Protein AF-A0A7V6KVE5-F1 (afdb_monomer_lite)

pLDDT: mean 95.58, std 6.05, range [54.59, 98.56]

Sequence (122 aa):
MKAKNERIEEFLKGLNIENLYVMDYVNIDDIDFSDAYQSIYEMIDDNGGFNVEIIYYRNAIDYLSKNDPSLHESLQLAADFGFNLTDLSSEVLASLLASENCRNDFSALQTDIEEFFNELCR

Radius of gyration: 16.93 Å; chains: 1; bounding box: 42×30×46 Å

Foldseek 3Di:
DDDLLVLVVVVQCPQDFPQARLVVQDDPVQADLVQRLVSSLCSCVVVPRLQAFDDDQVRLQVQCVVQPVPLPVLVVQCVVVPHDPVRDDSRSSSRSVSSVSRSVSSVVCSVVRNVVSVVSVD

Sec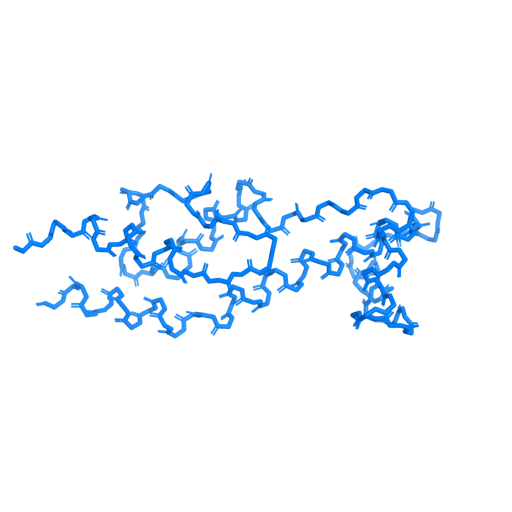ondary structure (DSSP, 8-state):
---HHHHHHHHHHH--BTTB-GGGT--GGG--TTSHHHHHHHHHHHTTTT-----SHHHHHHHHHHH-TT-HHHHHHHHHTT--GGG--HHHHHHHHHHHHHHHHHHTTHHHHHHHHHHHT-

Structure (mmCIF, N/CA/C/O backbone):
data_AF-A0A7V6KVE5-F1
#
_entry.id   AF-A0A7V6KVE5-F1
#
loop_
_atom_site.group_PDB
_atom_site.id
_atom_site.type_symbol
_atom_site.label_atom_id
_atom_site.label_alt_id
_atom_site.lab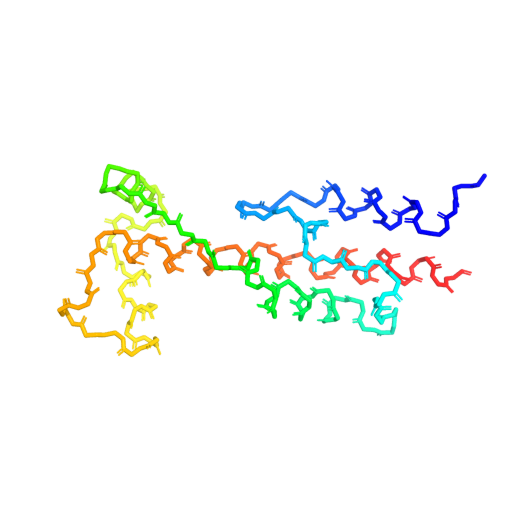el_comp_id
_atom_site.label_asym_id
_atom_site.label_entity_id
_atom_site.label_seq_id
_atom_site.pdbx_PDB_ins_code
_atom_site.Cartn_x
_atom_site.Cartn_y
_atom_site.Cartn_z
_atom_site.occupancy
_atom_site.B_iso_or_equiv
_atom_site.auth_seq_id
_atom_site.auth_comp_id
_atom_site.auth_asym_id
_atom_site.auth_atom_id
_atom_site.pdbx_PDB_model_num
ATOM 1 N N . MET A 1 1 ? -20.594 15.931 20.659 1.00 54.59 1 MET A N 1
ATOM 2 C CA . MET A 1 1 ? -19.889 14.636 20.574 1.00 54.59 1 MET A CA 1
ATOM 3 C C . MET A 1 1 ? -19.981 14.218 19.123 1.00 54.59 1 MET A C 1
ATOM 5 O O . MET A 1 1 ? -21.102 14.205 18.631 1.00 54.59 1 MET A O 1
ATOM 9 N N . LYS A 1 2 ? -18.856 14.009 18.433 1.00 61.94 2 LYS A N 1
ATOM 10 C CA . LYS A 1 2 ? -18.893 13.470 17.065 1.00 61.94 2 LYS A CA 1
ATOM 11 C C . LYS A 1 2 ? -19.445 12.048 17.105 1.00 61.94 2 LYS A C 1
ATOM 13 O O . LYS A 1 2 ? -19.225 11.350 18.102 1.00 61.94 2 LYS A O 1
ATOM 18 N N . ALA A 1 3 ? -20.183 11.644 16.077 1.00 84.75 3 ALA A N 1
ATOM 19 C CA . ALA A 1 3 ? -20.630 10.260 15.959 1.00 84.75 3 ALA A CA 1
ATOM 20 C C . ALA A 1 3 ? -19.406 9.328 15.875 1.00 84.75 3 ALA A C 1
ATOM 22 O O . ALA A 1 3 ? -18.331 9.740 15.440 1.00 84.75 3 ALA A O 1
ATOM 23 N N . LYS A 1 4 ? -19.549 8.070 16.308 1.00 87.88 4 LYS A N 1
ATOM 24 C CA . LYS A 1 4 ? -18.453 7.083 16.287 1.00 87.88 4 LYS A CA 1
ATOM 25 C C . LYS A 1 4 ? -17.826 6.983 14.887 1.00 87.88 4 LYS A C 1
ATOM 27 O O . LYS A 1 4 ? -16.610 7.081 14.764 1.00 87.88 4 LYS A O 1
ATOM 32 N N . ASN A 1 5 ? -18.668 6.927 13.854 1.00 90.81 5 ASN A N 1
ATOM 33 C CA . ASN A 1 5 ? -18.245 6.858 12.454 1.00 90.81 5 ASN A CA 1
ATOM 34 C C . ASN A 1 5 ? -17.507 8.124 11.992 1.00 90.81 5 ASN A C 1
ATOM 36 O O . ASN A 1 5 ? -16.502 8.002 11.310 1.00 90.81 5 ASN A O 1
ATOM 40 N N . GLU A 1 6 ? -17.917 9.322 12.430 1.00 93.31 6 GLU A N 1
ATOM 41 C CA . GLU A 1 6 ? -17.204 10.573 12.103 1.00 93.31 6 GLU A CA 1
ATOM 42 C C . GLU A 1 6 ? -15.775 10.574 12.666 1.00 93.31 6 GLU A C 1
ATOM 44 O O . GLU A 1 6 ? -14.852 11.071 12.030 1.00 93.31 6 GLU A O 1
ATOM 49 N N . ARG A 1 7 ? -15.568 10.002 13.862 1.00 94.88 7 ARG A N 1
ATOM 50 C CA . ARG A 1 7 ? -14.225 9.881 14.452 1.00 94.88 7 ARG A CA 1
ATOM 51 C C . ARG A 1 7 ? -13.354 8.892 13.681 1.00 94.88 7 ARG A C 1
ATOM 53 O O . ARG A 1 7 ? -12.172 9.164 13.504 1.00 94.88 7 ARG A O 1
ATOM 60 N N . ILE A 1 8 ? -13.926 7.762 13.261 1.00 95.94 8 ILE A N 1
ATOM 61 C CA . ILE A 1 8 ? -13.217 6.750 12.462 1.00 95.94 8 ILE A CA 1
ATOM 62 C C . ILE A 1 8 ? -12.828 7.346 11.113 1.00 95.94 8 ILE A C 1
ATOM 64 O O . ILE A 1 8 ? -11.674 7.256 10.717 1.00 95.94 8 ILE A O 1
ATOM 68 N N . GLU A 1 9 ? -13.764 8.018 10.447 1.00 95.69 9 GLU A N 1
ATOM 69 C CA . GLU A 1 9 ? -13.519 8.674 9.166 1.00 95.69 9 GLU A CA 1
ATOM 70 C C . GLU A 1 9 ? -12.380 9.698 9.266 1.00 95.69 9 GLU A C 1
ATOM 72 O O . GLU A 1 9 ? -11.480 9.710 8.432 1.00 95.69 9 GLU A O 1
ATOM 77 N N . GLU A 1 10 ? -12.375 10.539 10.303 1.00 96.12 10 GLU A N 1
ATOM 78 C CA . GLU A 1 10 ? -11.294 11.505 10.525 1.00 96.12 10 GLU A CA 1
ATOM 79 C C . GLU A 1 10 ? -9.943 10.842 10.794 1.00 96.12 10 GLU A C 1
ATOM 81 O O . GLU A 1 10 ? -8.928 11.318 10.287 1.00 96.12 10 GLU A O 1
ATOM 86 N N . PHE A 1 11 ? -9.931 9.753 11.564 1.00 96.94 11 PHE A N 1
ATOM 87 C CA . PHE A 1 11 ? -8.720 8.991 11.847 1.00 96.94 11 PHE A CA 1
ATOM 88 C C . PHE A 1 11 ? -8.146 8.362 10.572 1.00 96.94 11 PHE A C 1
ATOM 90 O O . PHE A 1 11 ? -6.992 8.620 10.240 1.00 96.94 11 PHE A O 1
ATOM 97 N N . LEU A 1 12 ? -8.963 7.627 9.808 1.00 96.88 12 LEU A N 1
ATOM 98 C CA . LEU A 1 12 ? -8.526 6.952 8.582 1.00 96.88 12 LEU A CA 1
ATOM 99 C C . LEU A 1 12 ? -8.073 7.943 7.501 1.00 96.88 12 LEU A C 1
ATOM 101 O O . LEU A 1 12 ? -7.083 7.696 6.820 1.00 96.88 12 LEU A O 1
ATOM 105 N N . LYS A 1 13 ? -8.733 9.104 7.378 1.00 96.31 13 LYS A N 1
ATOM 106 C CA . LYS A 1 13 ? -8.280 10.194 6.490 1.00 96.31 13 LYS A CA 1
ATOM 107 C C . LYS A 1 13 ? -6.955 10.820 6.920 1.00 96.31 13 LYS A C 1
ATOM 109 O O . LYS A 1 13 ? -6.300 11.455 6.096 1.00 96.31 13 LYS A O 1
ATOM 114 N N . GLY A 1 14 ? -6.615 10.720 8.202 1.00 96.19 14 GLY A N 1
ATOM 115 C CA . GLY A 1 14 ? -5.381 11.248 8.772 1.00 96.19 14 GLY A CA 1
ATOM 116 C C . GLY A 1 14 ? -4.170 10.335 8.584 1.00 96.19 14 GLY A C 1
ATOM 117 O O . GLY A 1 14 ? -3.049 10.799 8.789 1.00 96.19 14 GLY A O 1
ATOM 118 N N . LEU A 1 15 ? -4.372 9.072 8.191 1.00 95.81 15 LEU A N 1
ATOM 119 C CA . LEU A 1 15 ? -3.281 8.139 7.921 1.00 95.81 15 LEU A CA 1
ATOM 120 C C . LEU A 1 15 ? -2.549 8.572 6.646 1.00 95.81 15 LEU A C 1
ATOM 122 O O . LEU A 1 15 ? -3.139 8.652 5.569 1.00 95.81 15 LEU A O 1
ATOM 126 N N . ASN A 1 16 ? -1.262 8.888 6.782 1.00 93.69 16 ASN A N 1
ATOM 127 C CA . ASN A 1 16 ? -0.428 9.362 5.684 1.00 93.69 16 ASN A CA 1
ATOM 128 C C . ASN A 1 16 ? 0.483 8.235 5.200 1.00 93.69 16 ASN A C 1
ATOM 130 O O . ASN A 1 16 ? 1.533 7.999 5.794 1.00 93.69 16 ASN A O 1
ATOM 134 N N . ILE A 1 17 ? 0.062 7.564 4.132 1.00 95.81 17 ILE A N 1
ATOM 135 C CA . ILE A 1 17 ? 0.748 6.412 3.545 1.00 95.81 17 ILE A CA 1
ATOM 136 C C . ILE A 1 17 ? 1.046 6.745 2.088 1.00 95.81 17 ILE A C 1
ATOM 138 O O . ILE A 1 17 ? 0.185 7.269 1.373 1.00 95.81 17 ILE A O 1
ATOM 142 N N . GLU A 1 18 ? 2.270 6.480 1.638 1.00 94.06 18 GLU A N 1
ATOM 143 C CA . GLU A 1 18 ? 2.625 6.763 0.254 1.00 94.06 18 GLU A CA 1
ATOM 144 C C . GLU A 1 18 ? 1.795 5.884 -0.695 1.00 94.06 18 GLU A C 1
ATOM 146 O O . GLU A 1 18 ? 1.702 4.674 -0.521 1.00 94.06 18 GLU A O 1
ATOM 151 N N . ASN A 1 19 ? 1.203 6.494 -1.726 1.00 94.19 19 ASN A N 1
ATOM 152 C CA . ASN A 1 19 ? 0.397 5.815 -2.751 1.00 94.19 19 ASN A CA 1
ATOM 153 C C . ASN A 1 19 ? -0.908 5.156 -2.261 1.00 94.19 19 ASN A C 1
ATOM 155 O O . ASN A 1 19 ? -1.528 4.425 -3.031 1.00 94.19 19 ASN A O 1
ATOM 159 N N . LEU A 1 20 ? -1.376 5.458 -1.044 1.00 96.94 20 LEU A N 1
ATOM 160 C CA . LEU A 1 20 ? -2.622 4.907 -0.510 1.00 96.94 20 LEU A CA 1
ATOM 161 C C . LEU A 1 20 ? -3.489 5.977 0.154 1.00 96.94 20 LEU A C 1
ATOM 163 O O . LEU A 1 20 ? -3.070 6.662 1.085 1.00 96.94 20 LEU A O 1
ATOM 167 N N . TYR A 1 21 ? -4.746 6.059 -0.280 1.00 96.50 21 TYR A N 1
ATOM 168 C CA . TYR A 1 21 ? -5.795 6.773 0.440 1.00 96.50 21 TYR A CA 1
ATOM 169 C C . TYR A 1 21 ? -6.789 5.760 1.007 1.00 96.50 21 TYR A C 1
ATOM 171 O O . TYR A 1 21 ? -7.637 5.236 0.293 1.00 96.50 21 TYR A O 1
ATOM 179 N N . VAL A 1 22 ? -6.670 5.467 2.304 1.00 96.31 22 VAL A N 1
ATOM 180 C CA . VAL A 1 22 ? -7.383 4.363 2.981 1.00 96.31 22 VAL A CA 1
ATOM 181 C C . VAL A 1 22 ? -8.900 4.405 2.759 1.00 96.31 22 VAL A C 1
ATOM 183 O O . VAL A 1 22 ? -9.527 3.373 2.537 1.00 96.31 22 VAL A O 1
ATOM 186 N N . MET A 1 23 ? -9.494 5.601 2.756 1.00 96.00 23 MET A N 1
ATOM 187 C CA . MET A 1 23 ? -10.941 5.775 2.581 1.00 96.00 23 MET A CA 1
ATOM 188 C C . MET A 1 23 ? -11.466 5.376 1.195 1.00 96.00 23 MET A C 1
ATOM 190 O O . MET A 1 23 ? -12.672 5.191 1.063 1.00 96.00 23 MET A O 1
ATOM 194 N N . ASP A 1 24 ? -10.605 5.234 0.182 1.00 96.81 24 ASP A N 1
ATOM 195 C CA . ASP A 1 24 ? -11.028 4.738 -1.135 1.00 96.81 24 ASP A CA 1
ATOM 196 C C . ASP A 1 24 ? -11.299 3.223 -1.127 1.00 96.81 24 ASP A C 1
ATOM 198 O O . ASP A 1 24 ? -11.981 2.723 -2.021 1.00 96.81 24 ASP A O 1
ATOM 202 N N . TYR A 1 25 ? -10.803 2.500 -0.115 1.00 97.19 25 TYR A N 1
ATOM 203 C CA . TYR A 1 25 ? -10.826 1.033 -0.063 1.00 97.19 25 TYR A CA 1
ATOM 204 C C . TYR A 1 25 ? -11.567 0.459 1.150 1.00 97.19 25 TYR A C 1
ATOM 206 O O . TYR A 1 25 ? -11.840 -0.738 1.190 1.00 97.19 25 TYR A O 1
ATOM 214 N N . VAL A 1 26 ? -11.901 1.289 2.140 1.00 96.81 26 VAL A N 1
ATOM 215 C CA . VAL A 1 26 ? -12.457 0.841 3.425 1.00 96.81 26 VAL A CA 1
ATOM 216 C C . VAL A 1 26 ? -13.891 1.318 3.596 1.00 96.81 26 VAL A C 1
ATOM 218 O O . VAL A 1 26 ? -14.173 2.518 3.560 1.00 96.81 26 VAL A O 1
ATOM 221 N N . ASN A 1 27 ? -14.795 0.378 3.879 1.00 95.62 27 ASN A N 1
ATOM 222 C CA . ASN A 1 27 ? -16.134 0.689 4.364 1.00 95.62 27 ASN A CA 1
ATOM 223 C C . ASN A 1 27 ? -16.160 0.636 5.897 1.00 95.62 27 ASN A C 1
ATOM 225 O O . ASN A 1 27 ? -15.990 -0.423 6.494 1.00 95.62 27 ASN A O 1
ATOM 229 N N . ILE A 1 28 ? -16.417 1.778 6.538 1.00 94.88 28 ILE A N 1
ATOM 230 C CA . ILE A 1 28 ? -16.419 1.906 8.004 1.00 94.88 28 ILE A CA 1
ATOM 231 C C . ILE A 1 28 ? -17.427 0.958 8.666 1.00 94.88 28 ILE A C 1
ATOM 233 O O . ILE A 1 28 ? -17.165 0.457 9.759 1.00 94.88 28 ILE A O 1
ATOM 237 N N . ASP A 1 29 ? -18.568 0.716 8.017 1.00 93.88 29 ASP A N 1
ATOM 238 C CA . ASP A 1 29 ? -19.628 -0.124 8.577 1.00 93.88 29 ASP A CA 1
ATOM 239 C C . ASP A 1 29 ? -19.247 -1.617 8.614 1.00 93.88 29 ASP A C 1
ATOM 241 O O . ASP A 1 29 ? -19.837 -2.369 9.390 1.00 93.88 29 ASP A O 1
ATOM 245 N N . ASP A 1 30 ? -18.240 -2.025 7.833 1.00 95.31 30 ASP A N 1
ATOM 246 C CA . ASP A 1 30 ? -17.783 -3.414 7.723 1.00 95.31 30 ASP A CA 1
ATOM 247 C C . ASP A 1 30 ? -16.551 -3.714 8.603 1.00 95.31 30 ASP A C 1
ATOM 249 O O . ASP A 1 30 ? -16.088 -4.853 8.641 1.00 95.31 30 ASP A O 1
ATOM 253 N N . ILE A 1 31 ? -16.001 -2.720 9.315 1.00 95.75 31 ILE A N 1
ATOM 254 C CA . ILE A 1 31 ? -14.799 -2.899 10.149 1.00 95.75 31 ILE A CA 1
ATOM 255 C C . ILE A 1 31 ? -15.119 -3.808 11.341 1.00 95.75 31 ILE A C 1
ATOM 257 O O . ILE A 1 31 ? -16.057 -3.544 12.098 1.00 95.75 31 ILE A O 1
ATOM 261 N N . ASP A 1 32 ? -14.296 -4.836 11.567 1.00 95.38 32 ASP A N 1
ATOM 262 C CA . ASP A 1 32 ? -14.357 -5.643 12.786 1.00 95.38 32 ASP A CA 1
ATOM 263 C C . ASP A 1 32 ? -13.586 -4.936 13.903 1.00 95.38 32 ASP A C 1
ATOM 265 O O . ASP A 1 32 ? -12.365 -4.901 13.923 1.00 95.38 32 ASP A O 1
ATOM 269 N N . PHE A 1 33 ? -14.297 -4.387 14.884 1.00 92.75 33 PHE A N 1
ATOM 270 C CA . PHE A 1 33 ? -13.686 -3.624 15.977 1.00 92.75 33 PHE A CA 1
ATOM 271 C C . PHE A 1 33 ? -12.860 -4.498 16.929 1.00 92.75 33 PHE A C 1
ATOM 273 O O . PHE A 1 33 ? -12.075 -3.955 17.706 1.00 92.75 33 PHE A O 1
ATOM 280 N N . SER A 1 34 ? -13.059 -5.820 16.915 1.00 92.00 34 SER A N 1
ATOM 281 C CA . SER A 1 34 ? -12.258 -6.753 17.710 1.00 92.00 34 SER A CA 1
ATOM 282 C C . SER A 1 34 ? -10.909 -7.077 17.068 1.00 92.00 34 SER A C 1
ATOM 284 O O . SER A 1 34 ? -9.989 -7.461 17.787 1.00 92.00 34 SER A O 1
ATOM 286 N N . ASP A 1 35 ? -10.789 -6.851 15.757 1.00 95.44 35 ASP A N 1
ATOM 287 C CA . ASP A 1 35 ? -9.569 -7.019 14.969 1.00 95.44 35 ASP A CA 1
ATOM 288 C C . ASP A 1 35 ? -9.483 -5.929 13.881 1.00 95.44 35 ASP A C 1
ATOM 290 O O . ASP A 1 35 ? -9.525 -6.166 12.668 1.00 95.44 35 ASP A O 1
ATOM 294 N N . ALA A 1 36 ? -9.473 -4.672 14.339 1.00 96.25 36 ALA A N 1
ATOM 295 C CA . ALA A 1 36 ? -9.656 -3.516 13.462 1.00 96.25 36 ALA A CA 1
ATOM 296 C C . ALA A 1 36 ? -8.519 -3.377 12.450 1.00 96.25 36 ALA A C 1
ATOM 298 O O . ALA A 1 36 ? -8.766 -3.076 11.286 1.00 96.25 36 ALA A O 1
ATOM 299 N N . TYR A 1 37 ? -7.281 -3.625 12.878 1.00 98.00 37 TYR A N 1
ATOM 300 C CA . TYR A 1 37 ? -6.132 -3.584 11.983 1.00 98.00 37 TYR A CA 1
ATOM 301 C C . TYR A 1 37 ? -6.272 -4.605 10.852 1.00 98.00 37 TYR A C 1
ATOM 303 O O . TYR A 1 37 ? -6.200 -4.224 9.683 1.00 98.00 37 TYR A O 1
ATOM 311 N N . GLN A 1 38 ? -6.522 -5.874 11.188 1.00 98.31 38 GLN A N 1
ATOM 312 C CA . GLN A 1 38 ? -6.584 -6.939 10.193 1.00 98.31 38 GLN A CA 1
ATOM 313 C C . GLN A 1 38 ? -7.771 -6.753 9.244 1.00 98.31 38 GLN A C 1
ATOM 315 O O . GLN A 1 38 ? -7.605 -6.872 8.034 1.00 98.31 38 GLN A O 1
ATOM 320 N N . SER A 1 39 ? -8.946 -6.379 9.761 1.00 97.88 39 SER A N 1
ATOM 321 C CA . SER A 1 39 ? -10.118 -6.133 8.908 1.00 97.88 39 SER A CA 1
ATOM 322 C C . SER A 1 39 ? -9.908 -4.969 7.934 1.00 97.88 39 SER A C 1
ATOM 324 O O . SER A 1 39 ? -10.300 -5.065 6.773 1.00 97.88 39 SER A O 1
ATOM 326 N N . ILE A 1 40 ? -9.247 -3.887 8.358 1.00 98.19 40 ILE A N 1
ATOM 327 C CA . ILE A 1 40 ? -8.895 -2.771 7.469 1.00 98.19 40 ILE A CA 1
ATOM 328 C C . ILE A 1 40 ? -7.842 -3.207 6.440 1.00 98.19 40 ILE A C 1
ATOM 330 O O . ILE A 1 40 ? -7.978 -2.874 5.263 1.00 98.19 40 ILE A O 1
ATOM 334 N N . TYR A 1 41 ? -6.815 -3.951 6.865 1.00 98.50 41 TYR A N 1
ATOM 335 C CA . TYR A 1 41 ? -5.778 -4.477 5.973 1.00 98.50 41 TYR A CA 1
ATOM 336 C C . TYR A 1 41 ? -6.393 -5.317 4.849 1.00 98.50 41 TYR A C 1
ATOM 338 O O . TYR A 1 41 ? -6.116 -5.074 3.677 1.00 98.50 41 TYR A O 1
ATOM 346 N N . GLU A 1 42 ? -7.263 -6.265 5.205 1.00 98.44 42 GLU A N 1
ATOM 347 C CA . GLU A 1 42 ? -7.941 -7.154 4.258 1.00 98.44 42 GLU A CA 1
ATOM 348 C C . GLU A 1 42 ? -8.807 -6.371 3.273 1.00 98.44 42 GLU A C 1
ATOM 350 O O . GLU A 1 42 ? -8.720 -6.606 2.073 1.00 98.44 42 GLU A O 1
ATOM 355 N N . MET A 1 43 ? -9.567 -5.371 3.736 1.00 98.44 43 MET A N 1
ATOM 356 C CA . MET A 1 43 ? -10.346 -4.516 2.833 1.00 98.44 43 MET A CA 1
ATOM 357 C C . MET A 1 43 ? -9.465 -3.780 1.821 1.00 98.44 43 MET A C 1
ATOM 359 O O . MET A 1 43 ? -9.839 -3.661 0.654 1.00 98.44 43 MET A O 1
ATOM 363 N N . ILE A 1 44 ? -8.307 -3.273 2.248 1.00 98.38 44 ILE A N 1
ATOM 364 C CA . ILE A 1 44 ? -7.381 -2.583 1.348 1.00 98.38 44 ILE A CA 1
ATOM 365 C C . ILE A 1 44 ? -6.793 -3.571 0.337 1.00 98.38 44 ILE A C 1
ATOM 367 O O . ILE A 1 44 ? -6.789 -3.272 -0.858 1.00 98.38 44 ILE A O 1
ATOM 371 N N . ASP A 1 45 ? -6.326 -4.737 0.784 1.00 97.94 45 ASP A N 1
ATOM 372 C CA . ASP A 1 45 ? -5.677 -5.724 -0.086 1.00 97.94 45 ASP A CA 1
ATOM 373 C C . ASP A 1 45 ? -6.662 -6.355 -1.084 1.00 97.94 45 ASP A C 1
ATOM 375 O O . ASP A 1 45 ? -6.388 -6.374 -2.287 1.00 97.94 45 ASP A O 1
ATOM 379 N N . ASP A 1 46 ? -7.857 -6.748 -0.630 1.00 97.69 46 ASP A N 1
ATOM 380 C CA . ASP A 1 46 ? -8.906 -7.347 -1.469 1.00 97.69 46 ASP A CA 1
ATOM 381 C C . ASP A 1 46 ? -9.391 -6.394 -2.571 1.00 97.69 46 ASP A C 1
ATOM 383 O O . ASP A 1 46 ? -9.755 -6.825 -3.669 1.00 97.69 46 ASP A O 1
ATOM 387 N N . ASN A 1 47 ? -9.370 -5.083 -2.304 1.00 97.00 47 ASN A N 1
ATOM 388 C CA . ASN A 1 47 ? -9.712 -4.053 -3.286 1.00 97.00 47 ASN A CA 1
ATOM 389 C C . ASN A 1 47 ? -8.489 -3.523 -4.060 1.00 97.00 47 ASN A C 1
ATOM 391 O O . ASN A 1 47 ? -8.617 -2.593 -4.858 1.00 97.00 47 ASN A O 1
ATOM 395 N N . GLY A 1 48 ? -7.311 -4.121 -3.863 1.00 97.12 48 GLY A N 1
ATOM 396 C CA . GLY A 1 48 ? -6.090 -3.809 -4.598 1.00 97.12 48 GLY A CA 1
ATOM 397 C C . GLY A 1 48 ? -5.434 -2.482 -4.221 1.00 97.12 48 GLY A C 1
ATOM 398 O O . GLY A 1 48 ? -4.620 -1.983 -4.994 1.00 97.12 48 GLY A O 1
ATOM 399 N N . GLY A 1 49 ? -5.743 -1.912 -3.056 1.00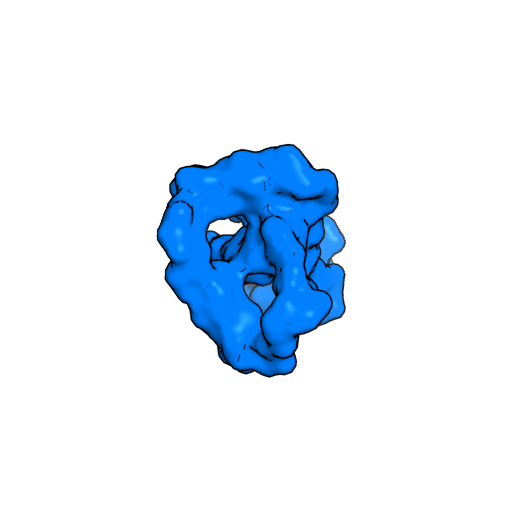 97.44 49 GLY A N 1
ATOM 400 C CA . GLY A 1 49 ? -5.185 -0.634 -2.611 1.00 97.44 49 GLY A CA 1
ATOM 401 C C . GLY A 1 49 ? -3.677 -0.662 -2.367 1.00 97.44 49 GLY A C 1
ATOM 402 O O . GLY A 1 49 ? -3.020 0.369 -2.485 1.00 97.44 49 GLY A O 1
ATOM 403 N N . PHE A 1 50 ? -3.103 -1.842 -2.125 1.00 98.19 50 PHE A N 1
ATOM 404 C CA . PHE A 1 50 ? -1.652 -2.026 -2.050 1.00 98.19 50 PHE A CA 1
ATOM 405 C C . PHE A 1 50 ? -0.974 -2.234 -3.412 1.00 98.19 50 PHE A C 1
ATOM 407 O O . PHE A 1 50 ? 0.251 -2.290 -3.472 1.00 98.19 50 PHE A O 1
ATOM 414 N N . ASN A 1 51 ? -1.727 -2.352 -4.511 1.00 97.31 51 ASN A N 1
ATOM 415 C CA . ASN A 1 51 ? -1.162 -2.562 -5.844 1.00 97.31 51 ASN A CA 1
ATOM 416 C C . ASN A 1 51 ? -0.835 -1.214 -6.494 1.00 97.31 51 ASN A C 1
ATOM 418 O O . ASN A 1 51 ? -1.655 -0.613 -7.188 1.00 97.31 51 ASN A O 1
ATOM 422 N N . VAL A 1 52 ? 0.389 -0.741 -6.270 1.00 97.69 52 VAL A N 1
ATOM 423 C CA . VAL A 1 52 ? 0.871 0.541 -6.788 1.00 97.69 52 VAL A CA 1
ATOM 424 C C . VAL A 1 52 ? 1.466 0.348 -8.179 1.00 97.69 52 VAL A C 1
ATOM 426 O O . VAL A 1 52 ? 2.471 -0.340 -8.346 1.00 97.69 52 VAL A O 1
ATOM 429 N N . GLU A 1 53 ? 0.877 0.999 -9.184 1.00 96.94 53 GLU A N 1
ATOM 430 C CA . GLU A 1 53 ? 1.371 0.958 -10.563 1.00 96.94 53 GLU A CA 1
ATOM 431 C C . GLU A 1 53 ? 2.192 2.213 -10.896 1.00 96.94 53 GLU A C 1
ATOM 433 O O . GLU A 1 53 ? 1.670 3.328 -10.991 1.00 96.94 53 GLU A O 1
ATOM 438 N N . ILE A 1 54 ? 3.494 2.036 -11.131 1.00 96.94 54 ILE A N 1
ATOM 439 C CA . ILE A 1 54 ? 4.372 3.103 -11.617 1.00 96.94 54 ILE A CA 1
ATOM 440 C C . ILE A 1 54 ? 4.511 2.983 -13.130 1.00 96.94 54 ILE A C 1
ATOM 442 O O . ILE A 1 54 ? 5.328 2.230 -13.661 1.00 96.94 54 ILE A O 1
ATOM 446 N N . ILE A 1 55 ? 3.721 3.794 -13.831 1.00 93.88 55 ILE A N 1
ATOM 447 C CA . ILE A 1 55 ? 3.770 3.901 -15.287 1.00 93.88 55 ILE A CA 1
ATOM 448 C C . ILE A 1 55 ? 4.821 4.912 -15.760 1.00 93.88 55 ILE A C 1
ATOM 450 O O . ILE A 1 55 ? 5.108 5.919 -15.104 1.00 93.88 55 ILE A O 1
ATOM 454 N N . TYR A 1 56 ? 5.317 4.661 -16.973 1.00 95.94 56 TYR A N 1
ATOM 455 C CA . TYR A 1 56 ? 6.388 5.374 -17.671 1.00 95.94 56 TYR A CA 1
ATOM 456 C C . TYR A 1 56 ? 7.793 5.120 -17.121 1.00 95.94 56 TYR A C 1
ATOM 458 O O . TYR A 1 56 ? 8.128 5.480 -15.994 1.00 95.94 56 TYR A O 1
ATOM 466 N N . TYR A 1 57 ? 8.668 4.673 -18.021 1.00 95.69 57 TYR A N 1
ATOM 467 C CA . TYR A 1 57 ? 10.089 4.435 -17.780 1.00 95.69 57 TYR A CA 1
ATOM 468 C C . TYR A 1 57 ? 10.786 5.515 -16.943 1.00 95.69 57 TYR A C 1
ATOM 470 O O . TYR A 1 57 ? 11.519 5.211 -16.008 1.00 95.69 57 TYR A O 1
ATOM 478 N N . ARG A 1 58 ? 10.547 6.799 -17.242 1.00 97.81 58 ARG A N 1
ATOM 479 C CA . ARG A 1 58 ? 11.178 7.907 -16.506 1.00 97.81 58 ARG A CA 1
ATOM 480 C C . ARG A 1 58 ? 10.819 7.900 -15.017 1.00 97.81 58 ARG A C 1
ATOM 482 O O . ARG A 1 58 ? 11.704 8.125 -14.200 1.00 97.81 58 ARG A O 1
ATOM 489 N N . ASN A 1 59 ? 9.550 7.675 -14.690 1.00 97.75 59 ASN A N 1
ATOM 490 C CA . ASN A 1 59 ? 9.067 7.697 -13.312 1.00 97.75 59 ASN A CA 1
ATOM 491 C C . ASN A 1 59 ? 9.577 6.472 -12.555 1.00 97.75 59 ASN A C 1
ATOM 493 O O . ASN A 1 59 ? 10.026 6.597 -11.423 1.00 97.75 59 ASN A O 1
ATOM 497 N N . ALA A 1 60 ? 9.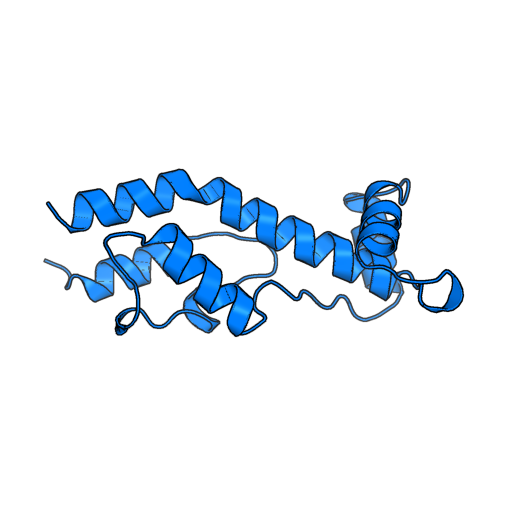584 5.316 -13.220 1.00 98.25 60 ALA A N 1
ATOM 498 C CA . ALA A 1 60 ? 10.117 4.085 -12.661 1.00 98.25 60 ALA A CA 1
ATOM 499 C C . ALA A 1 60 ? 11.605 4.204 -12.305 1.00 98.25 60 ALA A C 1
ATOM 501 O O . ALA A 1 60 ? 12.009 3.861 -11.198 1.00 98.25 60 ALA A O 1
ATOM 502 N N . ILE A 1 61 ? 12.417 4.757 -13.210 1.00 98.06 61 ILE A N 1
ATOM 503 C CA . ILE A 1 61 ? 13.840 4.999 -12.947 1.00 98.06 61 ILE A CA 1
ATOM 504 C C . ILE A 1 61 ? 14.040 6.004 -11.808 1.00 98.06 61 ILE A C 1
ATOM 506 O O . ILE A 1 61 ? 14.894 5.779 -10.953 1.00 98.06 61 ILE A O 1
ATOM 510 N N . ASP A 1 62 ? 13.273 7.097 -11.779 1.00 98.38 62 ASP A N 1
ATOM 511 C CA . ASP A 1 62 ? 13.352 8.087 -10.699 1.00 98.38 62 ASP A CA 1
ATOM 512 C C . ASP A 1 62 ? 13.010 7.465 -9.335 1.00 98.38 62 ASP A C 1
ATOM 514 O O . ASP A 1 62 ? 13.780 7.623 -8.388 1.00 98.38 62 ASP A O 1
ATOM 518 N N . TYR A 1 63 ? 11.925 6.690 -9.255 1.00 98.38 63 TYR A N 1
ATOM 519 C CA . TYR A 1 63 ? 11.524 5.981 -8.039 1.00 98.38 63 TYR A CA 1
ATOM 520 C C . TYR A 1 63 ? 12.593 4.985 -7.573 1.00 98.38 63 TYR A C 1
ATOM 522 O O . TYR A 1 63 ? 13.033 5.047 -6.425 1.00 98.38 63 TYR A O 1
ATOM 530 N N . LEU A 1 64 ? 13.072 4.112 -8.467 1.00 98.44 64 LEU A N 1
ATOM 531 C CA . LEU A 1 64 ? 14.112 3.130 -8.142 1.00 98.44 64 LEU A CA 1
ATOM 532 C C . LEU A 1 64 ? 15.408 3.814 -7.699 1.00 98.44 64 LEU A C 1
ATOM 534 O O . LEU A 1 64 ? 16.004 3.407 -6.714 1.00 98.44 64 LEU A O 1
ATOM 538 N N . SER A 1 65 ? 15.822 4.904 -8.350 1.00 98.12 65 SER A N 1
ATOM 539 C CA . SER A 1 65 ? 17.046 5.621 -7.963 1.00 98.12 65 SER A CA 1
ATOM 540 C C . SER A 1 65 ? 17.023 6.174 -6.532 1.00 98.12 65 SER A C 1
ATOM 542 O O . SER A 1 65 ? 18.082 6.352 -5.931 1.00 98.12 65 SER A O 1
ATOM 544 N N . LYS A 1 66 ? 15.829 6.455 -5.996 1.00 97.94 66 LYS A N 1
ATOM 545 C CA . LYS A 1 66 ? 15.627 7.012 -4.653 1.00 97.94 66 LYS A CA 1
ATOM 546 C C . LYS A 1 66 ? 15.458 5.924 -3.600 1.00 97.94 66 LYS A C 1
ATOM 548 O O . LYS A 1 66 ? 15.985 6.081 -2.504 1.00 97.94 66 LYS A O 1
ATOM 553 N N . ASN A 1 67 ? 14.740 4.856 -3.945 1.00 97.75 67 ASN A N 1
ATOM 554 C CA . ASN A 1 67 ? 14.308 3.833 -2.995 1.00 97.75 67 ASN A CA 1
ATOM 555 C C . ASN A 1 67 ? 15.160 2.553 -3.048 1.00 97.75 67 ASN A C 1
ATOM 557 O O . ASN A 1 67 ? 15.429 1.971 -2.009 1.00 97.75 67 ASN A O 1
ATOM 561 N N . ASP A 1 68 ? 15.650 2.147 -4.223 1.00 98.12 68 ASP A N 1
ATOM 562 C CA . ASP A 1 68 ? 16.506 0.962 -4.403 1.00 98.12 68 ASP A CA 1
ATOM 563 C C . ASP A 1 68 ? 17.516 1.167 -5.554 1.00 98.12 68 ASP A C 1
ATOM 565 O O . ASP A 1 68 ? 17.416 0.561 -6.627 1.00 98.12 68 ASP A O 1
ATOM 569 N N . PRO A 1 69 ? 18.528 2.035 -5.370 1.00 97.06 69 PRO A N 1
ATOM 570 C CA . PRO A 1 69 ? 19.493 2.362 -6.421 1.00 97.06 69 PRO A CA 1
ATOM 571 C C . PRO A 1 69 ? 20.365 1.172 -6.851 1.00 97.06 69 PRO A C 1
ATOM 573 O O . PRO A 1 69 ? 21.004 1.230 -7.902 1.00 97.06 69 PRO A O 1
ATOM 576 N N . SER A 1 70 ? 20.419 0.107 -6.044 1.00 97.25 70 SER A N 1
ATOM 577 C CA . SER A 1 70 ? 21.147 -1.128 -6.360 1.00 97.25 70 SER A CA 1
ATOM 578 C C . SER A 1 70 ? 20.297 -2.184 -7.067 1.00 97.25 70 SER A C 1
ATOM 580 O O . SER A 1 70 ? 20.851 -3.176 -7.542 1.00 97.25 70 SER A O 1
ATOM 582 N N . LEU A 1 71 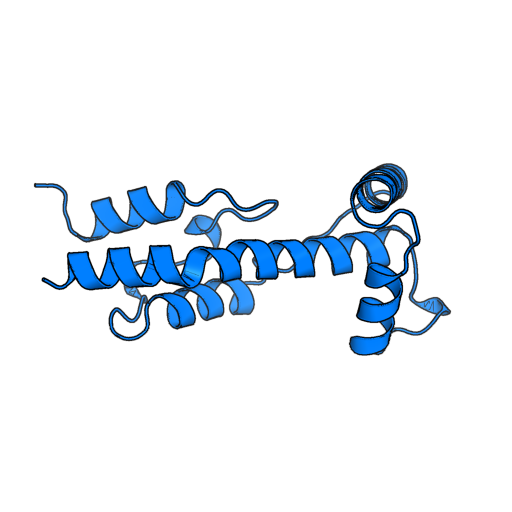? 18.981 -1.959 -7.150 1.00 97.69 71 LEU A N 1
ATOM 583 C CA . LEU A 1 71 ? 17.968 -2.912 -7.605 1.00 97.69 71 LEU A CA 1
ATOM 584 C C . LEU A 1 71 ? 17.926 -4.211 -6.783 1.00 97.69 71 LEU A C 1
ATOM 586 O O . LEU A 1 71 ? 17.421 -5.222 -7.259 1.00 97.69 71 LEU A O 1
ATOM 590 N N . HIS A 1 72 ? 18.502 -4.229 -5.581 1.00 97.88 72 HIS A N 1
ATOM 591 C CA . HIS A 1 72 ? 18.641 -5.459 -4.810 1.00 97.88 72 HIS A CA 1
ATOM 592 C C . HIS A 1 72 ? 17.291 -5.936 -4.278 1.00 97.88 72 HIS A C 1
ATOM 594 O O . HIS A 1 72 ? 16.930 -7.095 -4.477 1.00 97.88 72 HIS A O 1
ATOM 600 N N . GLU A 1 73 ? 16.543 -5.038 -3.641 1.00 98.06 73 GLU A N 1
ATOM 601 C CA . GLU A 1 73 ? 15.254 -5.347 -3.024 1.00 98.06 73 GLU A CA 1
ATOM 602 C C . GLU A 1 73 ? 14.194 -5.605 -4.092 1.00 98.06 73 GLU A C 1
ATOM 604 O O . GLU A 1 73 ? 13.497 -6.614 -4.054 1.00 98.06 73 GLU A O 1
ATOM 609 N N . SER A 1 74 ? 14.134 -4.753 -5.114 1.00 98.25 74 SER A N 1
ATOM 610 C CA . SER A 1 74 ? 13.178 -4.892 -6.213 1.00 98.25 74 SER A CA 1
ATOM 611 C C . SER A 1 74 ? 13.386 -6.175 -7.029 1.00 98.25 74 SER A C 1
ATOM 613 O O . SER A 1 74 ? 12.409 -6.829 -7.399 1.00 98.25 74 SER A O 1
ATOM 615 N N . LEU A 1 75 ? 14.637 -6.590 -7.283 1.00 98.38 75 LEU A N 1
ATOM 616 C CA . LEU A 1 75 ? 14.919 -7.878 -7.932 1.00 98.38 75 LEU A CA 1
ATOM 617 C C . LEU A 1 75 ? 14.616 -9.070 -7.021 1.00 98.38 75 LEU A C 1
ATOM 619 O O . LEU A 1 75 ? 14.155 -10.097 -7.521 1.00 98.38 75 LEU A O 1
ATOM 623 N N . GLN A 1 76 ? 14.866 -8.951 -5.713 1.00 98.31 76 GLN A N 1
ATOM 624 C CA . GLN A 1 76 ? 14.524 -10.001 -4.755 1.00 98.31 76 GLN A CA 1
ATOM 625 C C . GLN A 1 76 ? 13.007 -10.204 -4.696 1.00 98.31 76 GLN A C 1
ATOM 627 O O . GLN A 1 76 ? 12.551 -11.332 -4.855 1.00 98.31 76 GLN A O 1
ATOM 632 N N . LEU A 1 77 ? 12.229 -9.121 -4.603 1.00 98.06 77 LEU A N 1
ATOM 633 C CA . LEU A 1 77 ? 10.766 -9.171 -4.655 1.00 98.06 77 LEU A CA 1
ATOM 634 C C . LEU A 1 77 ? 10.279 -9.837 -5.942 1.00 98.06 77 LEU A C 1
ATOM 636 O O . LEU A 1 77 ? 9.460 -10.751 -5.898 1.00 98.06 77 LEU A O 1
ATOM 640 N N . ALA A 1 78 ? 10.812 -9.434 -7.098 1.00 98.06 78 ALA A N 1
ATOM 641 C CA . ALA A 1 78 ? 10.446 -10.055 -8.368 1.00 98.06 78 ALA A CA 1
ATOM 642 C C . ALA A 1 78 ? 10.715 -11.573 -8.371 1.00 98.06 78 ALA A C 1
ATOM 644 O O . ALA A 1 78 ? 9.882 -12.344 -8.851 1.00 98.06 78 ALA A O 1
ATOM 645 N N . ALA A 1 79 ? 11.841 -12.016 -7.802 1.00 97.69 79 ALA A N 1
ATOM 646 C CA . ALA A 1 79 ? 12.149 -13.436 -7.660 1.00 97.69 79 ALA A CA 1
ATOM 647 C C . ALA A 1 79 ? 11.181 -14.153 -6.702 1.00 97.69 79 ALA A C 1
ATOM 649 O O . ALA A 1 79 ? 10.718 -15.248 -7.024 1.00 97.69 79 ALA A O 1
ATOM 650 N N . ASP A 1 80 ? 10.833 -13.530 -5.574 1.00 97.38 80 ASP A N 1
ATOM 651 C CA . ASP A 1 80 ? 9.915 -14.084 -4.571 1.00 97.38 80 ASP A CA 1
ATOM 652 C C . ASP A 1 80 ? 8.489 -14.241 -5.125 1.00 97.38 80 ASP A C 1
ATOM 654 O O . ASP A 1 80 ? 7.819 -15.240 -4.859 1.00 97.38 80 ASP A O 1
ATOM 658 N N . PHE A 1 81 ? 8.057 -13.315 -5.987 1.00 96.12 81 PHE A N 1
ATOM 659 C CA . PHE A 1 81 ? 6.794 -13.405 -6.726 1.00 96.12 81 PHE A CA 1
ATOM 660 C C . PHE A 1 81 ? 6.858 -14.314 -7.969 1.00 96.12 81 PHE A C 1
ATOM 662 O O . PHE A 1 81 ? 5.845 -14.512 -8.642 1.00 96.12 81 PHE A O 1
ATOM 669 N N . GLY A 1 82 ? 8.018 -14.899 -8.283 1.00 97.19 82 GLY A N 1
ATOM 670 C CA . GLY A 1 82 ? 8.176 -15.867 -9.372 1.00 97.19 82 GLY A CA 1
ATOM 671 C C . GLY A 1 82 ? 8.278 -15.264 -10.778 1.00 97.19 82 GLY A C 1
ATOM 672 O O . GLY A 1 82 ? 8.014 -15.967 -11.756 1.00 97.19 82 GLY A O 1
ATOM 673 N N . PHE A 1 83 ? 8.666 -13.991 -10.904 1.00 96.69 83 PHE A N 1
ATOM 674 C CA . PHE A 1 83 ? 8.919 -13.356 -12.200 1.00 96.69 83 PHE A CA 1
ATOM 675 C C . PHE A 1 83 ? 10.187 -13.911 -12.859 1.00 96.69 83 PHE A C 1
ATOM 677 O O . PHE A 1 83 ? 11.201 -14.178 -12.209 1.00 96.69 83 PHE A O 1
ATOM 684 N N . ASN A 1 84 ? 10.160 -14.030 -14.185 1.00 95.62 84 ASN A N 1
ATOM 685 C CA . ASN A 1 84 ? 11.332 -14.378 -14.982 1.00 95.62 84 ASN A CA 1
ATOM 686 C C . ASN A 1 84 ? 12.042 -13.118 -15.475 1.00 95.62 84 ASN A C 1
ATOM 688 O O . ASN A 1 84 ? 11.447 -12.051 -15.591 1.00 95.62 84 ASN A O 1
ATOM 692 N N . LEU A 1 85 ? 13.303 -13.260 -15.896 1.00 92.62 85 LEU A N 1
ATOM 693 C CA . LEU A 1 85 ? 14.086 -12.158 -16.475 1.00 92.62 85 LEU A CA 1
ATOM 694 C C . LEU A 1 85 ? 13.394 -11.459 -17.658 1.00 92.62 85 LEU A C 1
ATOM 696 O O . LEU A 1 85 ? 13.611 -10.272 -17.874 1.00 92.62 85 LEU A O 1
ATOM 700 N N . THR A 1 86 ? 12.583 -12.184 -18.431 1.00 96.00 86 THR A N 1
ATOM 701 C CA . THR A 1 86 ? 11.822 -11.645 -19.572 1.00 96.00 86 THR A CA 1
ATOM 702 C C . THR A 1 86 ? 10.637 -10.782 -19.161 1.00 96.00 86 THR A C 1
ATOM 704 O O . THR A 1 86 ? 10.154 -10.005 -19.979 1.00 96.00 86 THR A O 1
ATOM 707 N N . ASP A 1 87 ? 10.182 -10.924 -17.920 1.00 93.56 87 ASP A N 1
ATOM 708 C CA . ASP A 1 87 ? 9.048 -10.191 -17.366 1.00 93.56 87 ASP A CA 1
ATOM 709 C C . ASP A 1 87 ? 9.507 -8.866 -16.729 1.00 93.56 87 ASP A C 1
ATOM 711 O O . ASP A 1 87 ? 8.686 -8.015 -16.399 1.00 93.56 87 ASP A O 1
ATOM 715 N N . LEU A 1 88 ? 10.823 -8.673 -16.555 1.00 96.50 88 LEU A N 1
ATOM 716 C CA . LEU A 1 88 ? 11.378 -7.530 -15.838 1.00 96.50 88 LEU A CA 1
ATOM 717 C C . LEU A 1 88 ? 11.479 -6.289 -16.726 1.00 96.50 88 LEU A C 1
ATOM 719 O O . LEU A 1 88 ? 12.142 -6.274 -17.766 1.00 96.50 88 LEU A O 1
ATOM 723 N N . SER A 1 89 ? 10.908 -5.199 -16.230 1.00 97.44 89 SER A N 1
ATOM 724 C CA . SER A 1 89 ? 11.176 -3.838 -16.680 1.00 97.44 89 SER A CA 1
ATOM 725 C C . SER A 1 89 ? 11.376 -2.932 -15.468 1.00 97.44 89 SER A C 1
ATOM 727 O O . SER A 1 89 ? 11.081 -3.318 -14.335 1.00 97.44 89 SER A O 1
ATOM 729 N N . SER A 1 90 ? 11.867 -1.710 -15.687 1.00 97.56 90 SER A N 1
ATOM 730 C CA . SER A 1 90 ? 11.965 -0.725 -14.607 1.00 97.56 90 SER A CA 1
ATOM 731 C C . SER A 1 90 ? 10.597 -0.446 -13.984 1.00 97.56 90 SER A C 1
ATOM 733 O O . SER A 1 90 ? 10.508 -0.342 -12.770 1.00 97.56 90 SER A O 1
ATOM 735 N N . GLU A 1 91 ? 9.536 -0.368 -14.790 1.00 98.50 91 GLU A N 1
ATOM 736 C CA . GLU A 1 91 ? 8.157 -0.191 -14.322 1.00 98.50 91 GLU A CA 1
ATOM 737 C C . GLU A 1 91 ? 7.700 -1.351 -13.433 1.00 98.50 91 GLU A C 1
ATOM 739 O O . GLU A 1 91 ? 7.137 -1.101 -12.371 1.00 98.50 91 GLU A O 1
ATOM 744 N N . VAL A 1 92 ? 7.992 -2.602 -13.811 1.00 98.25 92 VAL A N 1
ATOM 745 C CA . VAL A 1 92 ? 7.658 -3.782 -12.991 1.00 98.25 92 VAL A CA 1
ATOM 746 C C . VAL A 1 92 ? 8.392 -3.734 -11.654 1.00 98.25 92 VAL A C 1
ATOM 748 O O . VAL A 1 92 ? 7.761 -3.827 -10.606 1.00 98.25 92 VAL A O 1
ATOM 751 N N . LEU A 1 93 ? 9.709 -3.521 -11.675 1.00 98.38 93 LEU A N 1
ATOM 752 C CA . LEU A 1 93 ? 10.523 -3.458 -10.458 1.00 98.38 93 LEU A CA 1
ATOM 753 C C . LEU A 1 93 ? 10.093 -2.311 -9.534 1.00 98.38 93 LEU A C 1
ATOM 755 O O . LEU A 1 93 ? 9.976 -2.502 -8.326 1.00 98.38 93 LEU A O 1
ATOM 759 N N . ALA A 1 94 ? 9.826 -1.132 -10.100 1.00 98.56 94 ALA A N 1
ATOM 760 C CA . ALA A 1 94 ? 9.373 0.029 -9.345 1.00 98.56 94 ALA A CA 1
ATOM 761 C C . ALA A 1 94 ? 7.984 -0.199 -8.734 1.00 98.56 94 ALA A C 1
ATOM 763 O O . ALA A 1 94 ? 7.778 0.129 -7.572 1.00 98.56 94 ALA A O 1
ATOM 764 N N . SER A 1 95 ? 7.053 -0.787 -9.492 1.00 98.50 95 SER A N 1
ATOM 765 C CA . SER A 1 95 ? 5.689 -1.074 -9.027 1.00 98.50 95 SER A CA 1
ATOM 766 C C . SER A 1 95 ? 5.677 -2.116 -7.909 1.00 98.50 95 SER A C 1
ATOM 768 O O . SER A 1 95 ? 4.982 -1.935 -6.912 1.00 98.50 95 SER A O 1
ATOM 770 N N . LEU A 1 96 ? 6.489 -3.175 -8.027 1.00 98.50 96 LEU A N 1
ATOM 771 C CA . LEU A 1 96 ? 6.643 -4.182 -6.971 1.00 98.50 96 LEU A CA 1
ATOM 772 C C . LEU A 1 96 ? 7.174 -3.556 -5.681 1.00 98.50 96 LEU A C 1
ATOM 774 O O . LEU A 1 96 ? 6.570 -3.729 -4.625 1.00 98.50 96 LEU A O 1
ATOM 778 N N . LEU A 1 97 ? 8.259 -2.783 -5.778 1.00 98.56 97 LEU A N 1
ATOM 779 C CA . LEU A 1 97 ? 8.848 -2.120 -4.618 1.00 98.56 97 LEU A CA 1
ATOM 780 C C . LEU A 1 97 ? 7.886 -1.102 -3.991 1.00 98.56 97 LEU A C 1
ATOM 782 O O . LEU A 1 97 ? 7.747 -1.062 -2.775 1.00 98.56 97 LEU A O 1
ATOM 786 N N . ALA A 1 98 ? 7.187 -0.306 -4.803 1.00 98.50 98 ALA A N 1
ATOM 787 C CA . ALA A 1 98 ? 6.224 0.673 -4.306 1.00 98.50 98 ALA A CA 1
ATOM 788 C C . ALA A 1 98 ? 5.018 0.019 -3.624 1.00 98.50 98 ALA A C 1
ATOM 790 O O . ALA A 1 98 ? 4.544 0.519 -2.607 1.00 98.50 98 ALA A O 1
ATOM 791 N N . SER A 1 99 ? 4.554 -1.115 -4.150 1.00 98.44 99 SER A N 1
ATOM 792 C CA . SER A 1 99 ? 3.483 -1.905 -3.540 1.00 98.44 99 SER A CA 1
ATOM 793 C C . SER A 1 99 ? 3.912 -2.475 -2.186 1.00 98.44 99 SER A C 1
ATOM 795 O O . SER A 1 99 ? 3.161 -2.413 -1.216 1.00 98.44 99 SER A O 1
ATOM 797 N N . GLU A 1 100 ? 5.136 -2.997 -2.097 1.00 98.31 100 GLU A N 1
ATOM 798 C CA . GLU A 1 100 ? 5.682 -3.529 -0.847 1.00 98.31 100 GLU A CA 1
ATOM 799 C C . GLU A 1 100 ? 5.912 -2.430 0.197 1.00 98.31 100 GLU A C 1
ATOM 801 O O . GLU A 1 100 ? 5.518 -2.576 1.352 1.00 98.31 100 GLU A O 1
ATOM 806 N N . ASN A 1 101 ? 6.462 -1.286 -0.211 1.00 98.25 101 ASN A N 1
ATOM 807 C CA . ASN A 1 101 ? 6.621 -0.130 0.668 1.00 98.25 101 ASN A CA 1
ATOM 808 C C . ASN A 1 101 ? 5.269 0.383 1.177 1.00 98.25 101 ASN A C 1
ATOM 810 O O . ASN A 1 101 ? 5.134 0.641 2.366 1.00 98.25 101 ASN A O 1
ATOM 814 N N . CYS A 1 102 ? 4.247 0.436 0.318 1.00 98.38 102 CYS A N 1
ATOM 815 C CA . CYS A 1 102 ? 2.885 0.801 0.712 1.00 98.38 102 CYS A CA 1
ATOM 816 C C . CYS A 1 102 ? 2.322 -0.144 1.795 1.00 98.38 102 CYS A C 1
ATOM 818 O O . CYS A 1 102 ? 1.772 0.316 2.800 1.00 98.38 102 CYS A O 1
ATOM 820 N N . ARG A 1 103 ? 2.521 -1.465 1.649 1.00 98.12 103 ARG A N 1
ATOM 821 C CA . ARG A 1 103 ? 2.140 -2.454 2.678 1.00 98.12 103 ARG A CA 1
ATOM 822 C C . ARG A 1 103 ? 2.908 -2.256 3.979 1.00 98.12 103 ARG A C 1
ATOM 824 O O . ARG A 1 103 ? 2.307 -2.322 5.052 1.00 98.12 103 ARG A O 1
ATOM 831 N N . ASN A 1 104 ? 4.214 -2.018 3.898 1.00 97.88 104 ASN A N 1
ATOM 832 C CA . ASN A 1 104 ? 5.070 -1.826 5.067 1.00 97.88 104 ASN A CA 1
ATOM 833 C C . ASN A 1 104 ? 4.719 -0.543 5.828 1.00 97.88 104 ASN A C 1
ATOM 835 O O . ASN A 1 104 ? 4.610 -0.578 7.054 1.00 97.88 104 ASN A O 1
ATOM 839 N N . ASP A 1 105 ? 4.464 0.553 5.114 1.00 97.81 105 ASP A N 1
ATOM 840 C CA . ASP A 1 105 ? 4.027 1.825 5.690 1.00 97.81 105 ASP A CA 1
ATOM 841 C C . ASP A 1 105 ? 2.681 1.680 6.408 1.00 97.81 105 ASP A C 1
ATOM 843 O O . ASP A 1 105 ? 2.531 2.151 7.534 1.00 97.81 105 ASP A O 1
ATOM 847 N N . PHE A 1 106 ? 1.711 0.982 5.802 1.00 98.31 106 PHE A N 1
ATOM 848 C CA . PHE A 1 106 ? 0.448 0.678 6.478 1.00 98.31 106 PHE A CA 1
ATOM 849 C C . PHE A 1 106 ? 0.668 -0.216 7.707 1.00 98.31 106 PHE A C 1
ATOM 851 O O . PHE A 1 106 ? 0.130 0.057 8.779 1.00 98.31 106 PHE A O 1
ATOM 858 N N . SER A 1 107 ? 1.495 -1.257 7.582 1.00 97.69 107 SER A N 1
ATOM 859 C CA . SER A 1 107 ? 1.767 -2.203 8.674 1.00 97.69 107 SER A CA 1
ATOM 860 C C . SER A 1 107 ? 2.449 -1.534 9.868 1.00 97.69 107 SER A C 1
ATOM 862 O O . SER A 1 107 ? 2.199 -1.896 11.016 1.00 97.69 107 SER A O 1
ATOM 864 N N . ALA A 1 108 ? 3.263 -0.504 9.629 1.00 97.94 108 ALA A N 1
ATOM 865 C CA . ALA A 1 108 ? 3.882 0.290 10.685 1.00 97.94 108 ALA A CA 1
ATOM 866 C C . ALA A 1 108 ? 2.860 1.049 11.558 1.00 97.94 108 ALA A C 1
ATOM 868 O O . ALA A 1 108 ? 3.184 1.411 12.689 1.00 97.94 108 ALA A O 1
ATOM 869 N N . LEU A 1 109 ? 1.632 1.256 11.067 1.00 97.50 109 LEU A N 1
ATOM 870 C CA . LEU A 1 109 ? 0.541 1.935 11.776 1.00 97.50 109 LEU A CA 1
ATOM 871 C C . LEU A 1 109 ? -0.332 0.979 12.600 1.00 97.50 109 LEU A C 1
ATOM 873 O O . LEU A 1 109 ? -1.311 1.424 13.199 1.00 97.50 109 LEU A O 1
ATOM 877 N N . GLN A 1 110 ? 0.002 -0.317 12.655 1.00 97.81 110 GLN A N 1
ATOM 878 C CA . GLN A 1 110 ? -0.789 -1.322 13.368 1.00 97.81 110 GLN A CA 1
ATOM 879 C C . GLN A 1 110 ? -1.122 -0.898 14.801 1.00 97.81 110 GLN A C 1
ATOM 881 O O . GLN A 1 110 ? -2.293 -0.861 15.176 1.00 97.81 110 GLN A O 1
ATOM 886 N N . THR A 1 111 ? -0.104 -0.521 15.579 1.00 97.06 111 THR A N 1
ATOM 887 C CA . THR A 1 111 ? -0.281 -0.101 16.976 1.00 97.06 111 THR A CA 1
ATOM 888 C C . THR A 1 111 ? -1.224 1.096 17.088 1.00 97.06 111 THR A C 1
ATOM 890 O O . THR A 1 111 ? -2.130 1.081 17.917 1.00 97.06 111 THR A O 1
ATOM 89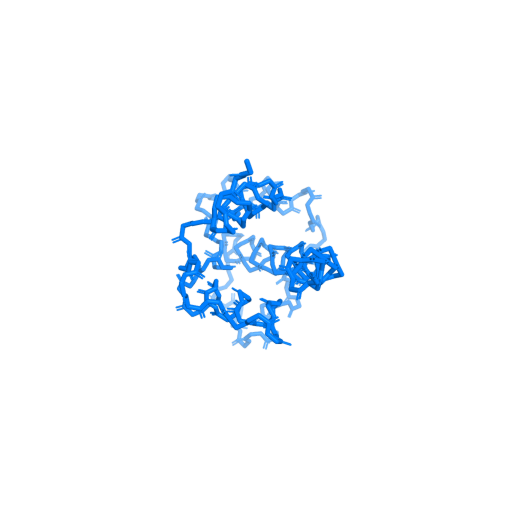3 N N . ASP A 1 112 ? -1.061 2.109 16.233 1.00 97.19 112 ASP A N 1
ATOM 894 C CA . ASP A 1 112 ? -1.871 3.332 16.272 1.00 97.19 112 ASP A CA 1
ATOM 895 C C . ASP A 1 112 ? -3.347 3.039 15.954 1.00 97.19 112 ASP A C 1
ATOM 897 O O . ASP A 1 112 ? -4.255 3.577 16.594 1.00 97.19 112 ASP A O 1
ATOM 901 N N . ILE A 1 113 ? -3.597 2.157 14.979 1.00 97.44 113 ILE A N 1
ATOM 902 C CA . ILE A 1 113 ? -4.943 1.701 14.612 1.00 97.44 113 ILE A CA 1
ATOM 903 C C . ILE A 1 113 ? -5.565 0.927 15.779 1.00 97.44 113 ILE A C 1
ATOM 905 O O . ILE A 1 113 ? -6.673 1.246 16.216 1.00 97.44 113 ILE A O 1
ATOM 909 N N . GLU A 1 114 ? -4.858 -0.061 16.322 1.00 95.94 114 GLU A N 1
ATOM 910 C CA . GLU A 1 114 ? -5.348 -0.871 17.438 1.00 95.94 114 GLU A CA 1
ATOM 911 C C . GLU A 1 114 ? -5.646 -0.016 18.678 1.00 95.94 114 GLU A C 1
ATOM 913 O O . GLU A 1 114 ? -6.700 -0.173 19.302 1.00 95.94 114 GLU A O 1
ATOM 918 N N . GLU A 1 115 ? -4.763 0.919 19.038 1.00 95.94 115 GLU A N 1
ATOM 919 C CA . GLU A 1 115 ? -4.970 1.839 20.159 1.00 95.94 115 GLU A CA 1
ATOM 920 C C . GLU A 1 115 ? -6.215 2.708 19.950 1.00 95.94 115 GLU A C 1
ATOM 922 O O . GLU A 1 115 ? -7.075 2.774 20.837 1.00 95.94 115 GLU A O 1
ATOM 927 N N . PHE A 1 116 ? -6.376 3.300 18.763 1.00 96.69 116 PHE A N 1
ATOM 928 C CA . PHE A 1 116 ? -7.538 4.125 18.441 1.00 96.69 116 PHE A CA 1
ATOM 929 C C . PHE A 1 116 ? -8.861 3.354 18.586 1.00 96.69 116 PHE A C 1
ATOM 931 O O . PHE A 1 116 ? -9.797 3.836 19.235 1.00 96.69 116 PHE A O 1
ATOM 938 N N . PHE A 1 117 ? -8.956 2.146 18.021 1.00 95.44 117 PHE A N 1
ATOM 939 C CA . PHE A 1 117 ? -10.185 1.346 18.083 1.00 95.44 117 PHE A CA 1
ATOM 940 C C . PHE A 1 117 ? -10.464 0.797 19.491 1.00 95.44 117 PHE A C 1
ATOM 942 O O . PHE A 1 117 ? -11.628 0.757 19.911 1.00 95.44 117 PHE A O 1
ATOM 949 N N . ASN A 1 118 ? -9.422 0.466 20.259 1.00 92.62 118 ASN A N 1
ATOM 950 C CA . ASN A 1 118 ? -9.547 0.083 21.666 1.00 92.62 118 ASN A CA 1
ATOM 951 C C . ASN A 1 118 ? -10.100 1.226 22.530 1.00 92.62 118 ASN A C 1
ATOM 953 O O . ASN A 1 118 ? -10.977 1.002 23.367 1.00 92.62 118 ASN A O 1
ATOM 957 N N . GLU A 1 119 ? -9.628 2.460 22.329 1.00 92.62 119 GLU A N 1
ATOM 958 C CA . GLU A 1 119 ? -10.159 3.643 23.018 1.00 92.62 119 GLU A CA 1
ATOM 959 C C . GLU A 1 119 ? -11.594 3.970 22.605 1.00 92.62 119 GLU A C 1
ATOM 961 O O . GLU A 1 119 ? -12.388 4.438 23.419 1.00 92.62 119 GLU A O 1
ATOM 966 N N . LEU A 1 120 ? -11.944 3.717 21.347 1.00 89.25 120 LEU A N 1
ATOM 967 C CA . LEU A 1 120 ? -13.277 3.969 20.811 1.00 89.25 120 LEU A CA 1
ATOM 968 C C . LEU A 1 120 ? -14.343 2.994 21.349 1.00 89.25 120 LEU A C 1
ATOM 970 O O . LEU A 1 120 ? -15.537 3.299 21.280 1.00 89.25 120 LEU A O 1
ATOM 974 N N . CYS A 1 121 ? -13.923 1.826 21.847 1.00 76.12 121 CYS A N 1
ATOM 975 C CA . CYS A 1 121 ? -14.791 0.806 22.444 1.00 76.12 121 CYS A CA 1
ATOM 976 C C . CYS A 1 121 ? -14.915 0.906 23.975 1.00 76.12 121 CYS A C 1
ATOM 978 O O . CYS A 1 121 ? -15.698 0.152 24.559 1.00 76.12 121 CYS A O 1
ATOM 980 N N . ARG A 1 122 ? -14.167 1.812 24.615 1.00 71.94 122 ARG A N 1
ATOM 981 C CA . ARG A 1 122 ? -14.303 2.153 26.040 1.00 71.94 122 ARG A CA 1
ATOM 982 C C . ARG A 1 122 ? -15.362 3.231 26.255 1.00 71.94 122 ARG A C 1
ATOM 984 O O . ARG A 1 122 ? -16.064 3.129 27.285 1.00 71.94 122 ARG A O 1
#